Protein AF-A0A7C5F7J8-F1 (afdb_monomer)

Mean predicted aligned error: 17.52 Å

Sequence (173 aa):
MTRRFRSCLPLLSLLLLALTSASAFARVSIQNPASGVFTAAEQCVGEPSLATPDRIKQKSHFTYELASDFAVAARGTAGASKDIFVIGRQVDTAVAKSWPGHKVLDISNWTLAKNDAWVKGIIDQRAKVYIGSPETRATLWDAANSRSTVFGRELQQFLDAGYKRAGDYLLPP

Solvent-accessible surface area (backbone atoms only — not comparable to full-atom values): 11808 Å² total; per-residue (Å²): 141,87,81,86,86,86,78,91,78,80,92,77,77,91,77,85,81,81,82,80,80,80,78,81,80,78,79,80,77,82,78,78,96,78,79,79,89,80,82,86,84,80,93,82,85,89,79,89,79,88,77,79,96,76,84,81,85,78,77,76,80,77,74,80,75,88,66,90,73,102,74,79,96,67,94,59,85,74,70,56,49,85,48,32,36,48,46,44,48,69,85,55,36,55,71,44,63,77,39,87,58,41,46,54,92,82,66,84,88,74,47,72,70,58,52,50,53,52,53,49,51,42,60,76,56,43,32,41,33,36,57,48,41,76,93,41,69,77,52,31,35,37,77,91,76,74,40,66,27,73,40,34,49,54,52,48,54,41,48,75,68,48,36,42,81,58,89,62,28,38,36,55,110

Structure (mmCIF, N/CA/C/O backbone):
data_AF-A0A7C5F7J8-F1
#
_entry.id   AF-A0A7C5F7J8-F1
#
loop_
_atom_site.group_PDB
_atom_site.id
_atom_site.type_symbol
_atom_site.label_atom_id
_atom_site.label_alt_id
_atom_site.label_comp_id
_atom_site.label_asym_id
_atom_site.label_entity_id
_atom_site.label_seq_id
_atom_site.pdbx_PDB_ins_code
_atom_site.Cartn_x
_atom_site.Cartn_y
_atom_site.Cartn_z
_atom_site.occupancy
_atom_site.B_iso_or_equiv
_atom_site.auth_seq_id
_atom_site.auth_comp_id
_atom_site.auth_asym_id
_atom_site.auth_atom_id
_atom_site.pdbx_PDB_model_num
ATOM 1 N N . MET A 1 1 ? 61.737 13.056 34.289 1.00 50.22 1 MET A N 1
ATOM 2 C CA . MET A 1 1 ? 61.820 11.602 34.034 1.00 50.22 1 MET A CA 1
ATOM 3 C C . MET A 1 1 ? 61.006 11.272 32.795 1.00 50.22 1 MET A C 1
ATOM 5 O O . MET A 1 1 ? 59.788 11.334 32.809 1.00 50.22 1 MET A O 1
ATOM 9 N N . THR A 1 2 ? 61.713 11.030 31.702 1.00 54.97 2 THR A N 1
ATOM 10 C CA . THR A 1 2 ? 61.231 10.818 30.337 1.00 54.97 2 THR A CA 1
ATOM 11 C C . THR A 1 2 ? 61.204 9.323 30.041 1.00 54.97 2 THR A C 1
ATOM 13 O O . THR A 1 2 ? 62.253 8.687 30.091 1.00 54.97 2 THR A O 1
ATOM 16 N N . ARG A 1 3 ? 60.053 8.758 29.662 1.00 56.81 3 ARG A N 1
ATOM 17 C CA . ARG A 1 3 ? 60.013 7.501 28.895 1.00 56.81 3 ARG A CA 1
ATOM 18 C C . ARG A 1 3 ? 58.955 7.588 27.804 1.00 56.81 3 ARG A C 1
ATOM 20 O O . ARG A 1 3 ? 57.760 7.510 28.053 1.00 56.81 3 ARG A O 1
ATOM 27 N N . ARG A 1 4 ? 59.453 7.791 26.584 1.00 60.16 4 ARG A N 1
ATOM 28 C CA . ARG A 1 4 ? 58.740 7.605 25.322 1.00 60.16 4 ARG A CA 1
ATOM 29 C C . ARG A 1 4 ? 58.713 6.106 25.024 1.00 60.16 4 ARG A C 1
ATOM 31 O O . ARG A 1 4 ? 59.782 5.505 24.971 1.00 60.16 4 ARG A O 1
ATOM 38 N N . PHE A 1 5 ? 57.540 5.535 24.769 1.00 61.69 5 PHE A N 1
ATOM 39 C CA . PHE A 1 5 ? 57.431 4.242 24.096 1.00 61.69 5 PHE A CA 1
ATOM 40 C C . PHE A 1 5 ? 57.006 4.472 22.646 1.00 61.69 5 PHE A C 1
ATOM 42 O O . PHE A 1 5 ? 55.901 4.922 22.359 1.00 61.69 5 PHE A O 1
ATOM 49 N N . ARG A 1 6 ? 57.955 4.207 21.745 1.00 61.19 6 ARG A N 1
ATOM 50 C CA . ARG A 1 6 ? 57.742 3.943 20.323 1.00 61.19 6 ARG A CA 1
ATOM 51 C C . ARG A 1 6 ? 57.513 2.437 20.172 1.00 61.19 6 ARG A C 1
ATOM 53 O O . ARG A 1 6 ? 58.391 1.691 20.582 1.00 61.19 6 ARG A O 1
ATOM 60 N N . SER A 1 7 ? 56.418 2.041 19.533 1.00 61.47 7 SER A N 1
ATOM 61 C CA . SER A 1 7 ? 56.245 0.770 18.804 1.00 61.47 7 SER A CA 1
ATOM 62 C C . SER A 1 7 ? 55.116 1.030 17.800 1.00 61.47 7 SER A C 1
ATOM 64 O O . SER A 1 7 ? 54.000 1.314 18.213 1.00 61.47 7 SER A O 1
ATOM 66 N N . CYS A 1 8 ? 55.378 1.253 16.511 1.00 55.44 8 CYS A N 1
ATOM 67 C CA . CYS A 1 8 ? 55.823 0.275 15.514 1.00 55.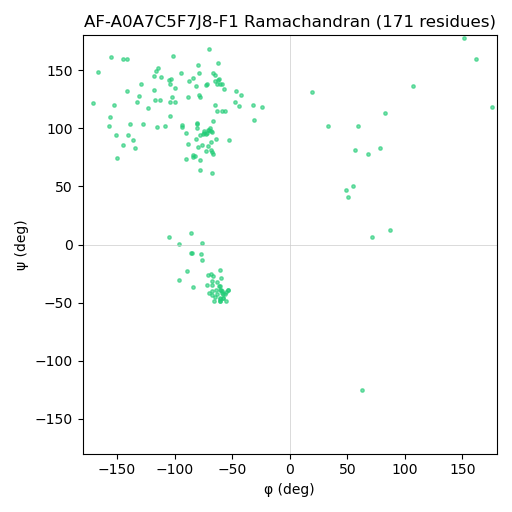44 8 CYS A CA 1
ATOM 68 C C . CYS A 1 8 ? 54.829 -0.893 15.414 1.00 55.44 8 CYS A C 1
ATOM 70 O O . CYS A 1 8 ? 55.023 -1.935 16.031 1.00 55.44 8 CYS A O 1
ATOM 72 N N . LEU A 1 9 ? 53.749 -0.686 14.657 1.00 54.38 9 LEU A N 1
ATOM 73 C CA . LEU A 1 9 ? 52.930 -1.766 14.114 1.00 54.38 9 LEU A CA 1
ATOM 74 C C . LEU A 1 9 ? 53.012 -1.694 12.583 1.00 54.38 9 LEU A C 1
ATOM 76 O O . LEU A 1 9 ? 52.774 -0.622 12.020 1.00 54.38 9 LEU A O 1
ATOM 80 N N . PRO A 1 10 ? 53.423 -2.789 11.923 1.00 62.22 10 PRO A N 1
ATOM 81 C CA . PRO A 1 10 ? 53.681 -2.808 10.496 1.00 62.22 10 PRO A CA 1
ATOM 82 C C . PRO A 1 10 ? 52.392 -2.915 9.680 1.00 62.22 10 PRO A C 1
ATOM 84 O O . PRO A 1 10 ? 51.433 -3.583 10.065 1.00 62.22 10 PRO A O 1
ATOM 87 N N . LEU A 1 11 ? 52.448 -2.276 8.509 1.00 54.00 11 LEU A N 1
ATOM 88 C CA . LEU A 1 11 ? 51.687 -2.599 7.308 1.00 54.00 11 LEU A CA 1
ATOM 89 C C . LEU A 1 11 ? 51.414 -4.106 7.196 1.00 54.00 11 LEU A C 1
ATOM 91 O O . LEU A 1 11 ? 52.354 -4.890 7.061 1.00 54.00 11 LEU A O 1
ATOM 95 N N . LEU A 1 12 ? 50.138 -4.492 7.164 1.00 54.28 12 LEU A N 1
ATOM 96 C CA . LEU A 1 12 ? 49.727 -5.822 6.735 1.00 54.28 12 LEU A CA 1
ATOM 97 C C . LEU A 1 12 ? 48.651 -5.711 5.651 1.00 54.28 12 LEU A C 1
ATOM 99 O O . LEU A 1 12 ? 47.502 -5.366 5.905 1.00 54.28 12 LEU A O 1
ATOM 103 N N . SER A 1 13 ? 49.124 -5.964 4.433 1.00 52.78 13 SER A N 1
ATOM 104 C CA . SER A 1 13 ? 48.460 -6.545 3.268 1.00 52.78 13 SER A CA 1
ATOM 105 C C . SER A 1 13 ? 46.972 -6.284 3.035 1.00 52.78 13 SER A C 1
ATOM 107 O O . SER A 1 13 ? 46.083 -6.988 3.505 1.00 52.78 13 SER A O 1
ATOM 109 N N . LEU A 1 14 ? 46.774 -5.356 2.105 1.00 54.81 14 LEU A N 1
ATOM 110 C CA . LEU A 1 14 ? 45.831 -5.414 0.994 1.00 54.81 14 LEU A CA 1
ATOM 111 C C . LEU A 1 14 ? 45.608 -6.865 0.491 1.00 54.81 14 LEU A C 1
ATOM 113 O O . LEU A 1 14 ? 46.476 -7.427 -0.176 1.00 54.81 14 LEU A O 1
ATOM 117 N N . LEU A 1 15 ? 44.443 -7.460 0.771 1.00 57.88 15 LEU A N 1
ATOM 118 C CA . LEU A 1 15 ? 43.932 -8.612 0.023 1.00 57.88 15 LEU A CA 1
ATOM 119 C C . LEU A 1 15 ? 42.645 -8.190 -0.689 1.00 57.88 15 LEU A C 1
ATOM 121 O O . LEU A 1 15 ? 41.575 -8.053 -0.100 1.00 57.88 15 LEU A O 1
ATOM 125 N N . LEU A 1 16 ? 42.815 -7.931 -1.978 1.00 51.09 16 LEU A N 1
ATOM 126 C CA . LEU A 1 16 ? 41.795 -7.561 -2.941 1.00 51.09 16 LEU A CA 1
ATOM 127 C C . LEU A 1 16 ? 40.969 -8.815 -3.283 1.00 51.09 16 LEU A C 1
ATOM 129 O O . LEU A 1 16 ? 41.390 -9.626 -4.103 1.00 51.09 16 LEU A O 1
ATOM 133 N N . LEU A 1 17 ? 39.806 -9.002 -2.653 1.00 52.56 17 LEU A N 1
ATOM 134 C CA . LEU A 1 17 ? 38.862 -10.045 -3.063 1.00 52.56 17 LEU A CA 1
ATOM 135 C C . LEU A 1 17 ? 37.924 -9.469 -4.133 1.00 52.56 17 LEU A C 1
ATOM 137 O O . LEU A 1 17 ? 36.858 -8.929 -3.840 1.00 52.56 17 LEU A O 1
ATOM 141 N N . ALA A 1 18 ? 38.356 -9.542 -5.392 1.00 52.09 18 ALA A N 1
ATOM 142 C CA . ALA A 1 18 ? 37.501 -9.274 -6.540 1.00 52.09 18 ALA A CA 1
ATOM 143 C C . ALA A 1 18 ? 36.500 -10.431 -6.689 1.00 52.09 18 ALA A C 1
ATOM 145 O O . ALA A 1 18 ? 36.814 -11.474 -7.259 1.00 52.09 18 ALA A O 1
ATOM 146 N N . LEU A 1 19 ? 35.293 -10.258 -6.151 1.00 54.78 19 LEU A N 1
ATOM 147 C CA . LEU A 1 19 ? 34.179 -11.165 -6.407 1.00 54.78 19 LEU A CA 1
ATOM 148 C C . LEU A 1 19 ? 33.545 -10.781 -7.752 1.00 54.78 19 LEU A C 1
ATOM 150 O O . LEU A 1 19 ? 32.668 -9.922 -7.833 1.00 54.78 19 LEU A O 1
ATOM 154 N N . THR A 1 20 ? 34.024 -11.386 -8.837 1.00 56.50 20 THR A N 1
ATOM 155 C CA . THR A 1 20 ? 33.368 -11.312 -10.146 1.00 56.50 20 THR A CA 1
ATOM 156 C C . THR A 1 20 ? 32.141 -12.221 -10.135 1.00 56.50 20 THR A C 1
ATOM 158 O O . THR A 1 20 ? 32.242 -13.423 -10.380 1.00 56.50 20 THR A O 1
ATOM 161 N N . SER A 1 21 ? 30.969 -11.660 -9.843 1.00 62.66 21 SER A N 1
ATOM 162 C CA . SER A 1 21 ? 29.694 -12.351 -10.050 1.00 62.66 21 SER A CA 1
ATOM 163 C C . SER A 1 21 ? 29.411 -12.452 -11.549 1.00 62.66 21 SER A C 1
ATOM 165 O O . SER A 1 21 ? 28.937 -11.505 -12.173 1.00 62.66 21 SER A O 1
ATOM 167 N N . ALA A 1 22 ? 29.711 -13.609 -12.138 1.00 53.31 22 ALA A N 1
ATOM 168 C CA . ALA A 1 22 ? 29.246 -13.974 -13.467 1.00 53.31 22 ALA A CA 1
ATOM 169 C C . ALA A 1 22 ? 27.731 -14.237 -13.411 1.00 53.31 22 ALA A C 1
ATOM 171 O O . ALA A 1 22 ? 27.282 -15.306 -13.000 1.00 53.31 22 ALA A O 1
ATOM 172 N N . SER A 1 23 ? 26.920 -13.255 -13.802 1.00 64.31 23 SER A N 1
ATOM 173 C CA . SER A 1 23 ? 25.493 -13.471 -14.048 1.00 64.31 23 SER A CA 1
ATOM 174 C C . SER A 1 23 ? 25.320 -14.084 -15.436 1.00 64.31 23 SER A C 1
ATOM 176 O O . SER A 1 23 ? 25.369 -13.392 -16.451 1.00 64.31 23 SER A O 1
ATOM 178 N N . ALA A 1 24 ? 25.132 -15.402 -15.481 1.00 57.66 24 ALA A N 1
ATOM 179 C CA . ALA A 1 24 ? 24.698 -16.100 -16.680 1.00 57.66 24 ALA A CA 1
ATOM 180 C C . ALA A 1 24 ? 23.258 -15.675 -17.020 1.00 57.66 24 ALA A C 1
ATOM 182 O O . ALA A 1 24 ? 22.302 -16.075 -16.358 1.00 57.66 24 ALA A O 1
ATOM 183 N N . PHE A 1 25 ? 23.095 -14.852 -18.056 1.00 55.31 25 PHE A N 1
ATOM 184 C CA . PHE A 1 25 ? 21.795 -14.614 -18.677 1.00 55.31 25 PHE A CA 1
ATOM 185 C C . PHE A 1 25 ? 21.405 -15.854 -19.486 1.00 55.31 25 PHE A C 1
ATOM 187 O O . PHE A 1 25 ? 21.785 -16.004 -20.647 1.00 55.31 25 PHE A O 1
ATOM 194 N N . ALA A 1 26 ? 20.619 -16.743 -18.883 1.00 55.22 26 ALA A N 1
ATOM 195 C CA . ALA A 1 26 ? 19.856 -17.721 -19.641 1.00 55.22 26 ALA A CA 1
ATOM 196 C C . ALA A 1 26 ? 18.757 -16.973 -20.416 1.00 55.22 26 ALA A C 1
ATOM 198 O O . ALA A 1 26 ? 17.704 -16.636 -19.876 1.00 55.22 26 ALA A O 1
ATOM 199 N N . ARG A 1 27 ? 19.012 -16.677 -21.696 1.00 56.25 27 ARG A N 1
ATOM 200 C CA . ARG A 1 27 ? 17.957 -16.321 -22.651 1.00 56.25 27 ARG A CA 1
ATOM 201 C C . ARG A 1 27 ? 17.100 -17.563 -22.886 1.00 56.25 27 ARG A C 1
ATOM 203 O O . ARG A 1 27 ? 17.435 -18.405 -23.712 1.00 56.25 27 ARG A O 1
ATOM 210 N N . VAL A 1 28 ? 15.984 -17.668 -22.174 1.00 55.69 28 VAL A N 1
ATOM 211 C CA . VAL A 1 28 ? 14.896 -18.567 -22.564 1.00 55.69 28 VAL A CA 1
ATOM 212 C C . VAL A 1 28 ? 14.192 -17.924 -23.760 1.00 55.69 28 VAL A C 1
ATOM 214 O O . VAL A 1 28 ? 13.375 -17.017 -23.627 1.00 55.69 28 VAL A O 1
ATOM 217 N N . SER A 1 29 ? 14.596 -18.360 -24.952 1.00 58.19 29 SER A N 1
ATOM 218 C CA . SER A 1 29 ? 13.905 -18.108 -26.212 1.00 58.19 29 SER A CA 1
ATOM 219 C C . SER A 1 29 ? 12.716 -19.061 -26.284 1.00 58.19 29 SER A C 1
ATOM 221 O O . SER A 1 29 ? 12.867 -20.211 -26.692 1.00 58.19 29 SER A O 1
ATOM 223 N N . ILE A 1 30 ? 11.534 -18.610 -25.858 1.00 54.62 30 ILE A N 1
ATOM 224 C CA . ILE A 1 30 ? 10.285 -19.320 -26.153 1.00 54.62 30 ILE A CA 1
ATOM 225 C C . ILE A 1 30 ? 9.949 -19.019 -27.614 1.00 54.62 30 ILE A C 1
ATOM 227 O O . ILE A 1 30 ? 9.240 -18.068 -27.933 1.00 54.62 30 ILE A O 1
ATOM 231 N N . GLN A 1 31 ? 10.521 -19.815 -28.517 1.00 47.81 31 GLN A N 1
ATOM 232 C CA . GLN A 1 31 ? 9.968 -19.985 -29.853 1.00 47.81 31 GLN A CA 1
ATOM 233 C C . GLN A 1 31 ? 8.610 -20.659 -29.691 1.00 47.81 31 GLN A C 1
ATOM 235 O O . GLN A 1 31 ? 8.508 -21.747 -29.132 1.00 47.81 31 GLN A O 1
ATOM 240 N N . ASN A 1 32 ? 7.573 -19.973 -30.154 1.00 49.44 32 ASN A N 1
ATOM 241 C CA . ASN A 1 32 ? 6.218 -20.483 -30.255 1.00 49.44 32 ASN A CA 1
ATOM 242 C C . ASN A 1 32 ? 6.042 -21.055 -31.678 1.00 49.44 32 ASN A C 1
ATOM 244 O O . ASN A 1 32 ? 5.914 -20.268 -32.618 1.00 49.44 32 ASN A O 1
ATOM 248 N N . PRO A 1 33 ? 6.106 -22.384 -31.899 1.00 51.69 33 PRO A N 1
ATOM 249 C CA . PRO A 1 33 ? 5.868 -22.978 -33.209 1.00 51.69 33 PRO A CA 1
ATOM 250 C C . PRO A 1 33 ? 4.363 -23.176 -33.417 1.00 51.69 33 PRO A C 1
ATOM 252 O O . PRO A 1 33 ? 3.841 -24.280 -33.303 1.00 51.69 33 PRO A O 1
ATOM 255 N N . ALA A 1 34 ? 3.650 -22.095 -33.718 1.00 51.38 34 ALA A N 1
ATOM 256 C CA . ALA A 1 34 ? 2.263 -22.177 -34.165 1.00 51.38 34 ALA A CA 1
ATOM 257 C C . ALA A 1 34 ? 1.942 -21.010 -35.098 1.00 51.38 34 ALA A C 1
ATOM 259 O O . ALA A 1 34 ? 1.270 -20.050 -34.737 1.00 51.38 34 ALA A O 1
ATOM 260 N N . SER A 1 35 ? 2.448 -21.074 -36.323 1.00 50.25 35 SER A N 1
ATOM 261 C CA . SER A 1 35 ? 1.873 -20.322 -37.438 1.00 50.25 35 SER A CA 1
ATOM 262 C C . SER A 1 35 ? 2.023 -21.173 -38.682 1.00 50.25 35 SER A C 1
ATOM 264 O O . SER A 1 35 ? 3.020 -21.128 -39.398 1.00 50.25 35 SER A O 1
ATOM 266 N N . GLY A 1 36 ? 1.026 -22.042 -38.835 1.00 49.47 36 GLY A N 1
ATOM 267 C CA . GLY A 1 36 ? 0.775 -22.782 -40.051 1.00 49.47 36 GLY A CA 1
ATOM 268 C C . GLY A 1 36 ? 0.494 -21.821 -41.198 1.00 49.47 36 GLY A C 1
ATOM 269 O O . GLY A 1 36 ? -0.204 -20.819 -41.062 1.00 49.47 36 GLY A O 1
ATOM 270 N N . VAL A 1 37 ? 1.090 -22.183 -42.320 1.00 51.78 37 VAL A N 1
ATOM 271 C CA . VAL A 1 37 ? 0.830 -21.722 -43.674 1.00 51.78 37 VAL A CA 1
ATOM 272 C C . VAL A 1 37 ? -0.676 -21.741 -43.953 1.00 51.78 37 VAL A C 1
ATOM 274 O O . VAL A 1 37 ? -1.287 -22.803 -43.886 1.00 51.78 37 VAL A O 1
ATOM 277 N N . PHE A 1 38 ? -1.253 -20.599 -44.328 1.00 49.88 38 PHE A N 1
ATOM 278 C CA . PHE A 1 38 ? -2.460 -20.573 -45.150 1.00 49.88 38 PHE A CA 1
ATOM 279 C C . PHE A 1 38 ? -2.282 -19.584 -46.299 1.00 49.88 38 PHE A C 1
ATOM 281 O O . PHE A 1 38 ? -1.951 -18.413 -46.124 1.00 49.88 38 PHE A O 1
ATOM 288 N N . THR A 1 39 ? -2.452 -20.150 -47.484 1.00 52.94 39 THR A N 1
ATOM 289 C CA . THR A 1 39 ? -2.345 -19.559 -48.810 1.00 52.94 39 THR A CA 1
ATOM 290 C C . THR A 1 39 ? -3.661 -18.873 -49.187 1.00 52.94 39 THR A C 1
ATOM 292 O O . THR A 1 39 ? -4.724 -19.379 -48.851 1.00 52.94 39 THR A O 1
ATOM 295 N N . ALA A 1 40 ? -3.527 -17.736 -49.879 1.00 47.56 40 ALA A N 1
ATOM 296 C CA . ALA A 1 40 ? -4.425 -17.068 -50.834 1.00 47.56 40 ALA A CA 1
ATOM 297 C C . ALA A 1 40 ? -5.932 -17.410 -50.865 1.00 47.56 40 ALA A C 1
ATOM 299 O O . ALA A 1 40 ? -6.303 -18.554 -51.100 1.00 47.56 40 ALA A O 1
ATOM 300 N N . ALA A 1 41 ? -6.781 -16.375 -50.866 1.00 48.31 41 ALA A N 1
ATOM 301 C CA . ALA A 1 41 ? -7.477 -15.863 -52.063 1.00 48.31 41 ALA A CA 1
ATOM 302 C C . ALA A 1 41 ? -8.698 -14.992 -51.689 1.00 48.31 41 ALA A C 1
ATOM 304 O O . ALA A 1 41 ? -9.247 -15.097 -50.599 1.00 48.31 41 ALA A O 1
ATOM 305 N N . GLU A 1 42 ? -9.111 -14.172 -52.658 1.00 47.97 42 GLU A N 1
ATOM 306 C CA . GLU A 1 42 ? -10.448 -13.575 -52.817 1.00 47.97 42 GLU A CA 1
ATOM 307 C C . GLU A 1 42 ? -10.863 -12.357 -51.974 1.00 47.97 42 GLU A C 1
ATOM 309 O O . GLU A 1 42 ? -11.609 -12.386 -51.001 1.00 47.97 42 GLU A O 1
ATOM 314 N N . GLN A 1 43 ? -10.428 -11.218 -52.506 1.00 51.28 43 GLN A N 1
ATOM 315 C CA . GLN A 1 43 ? -11.256 -10.068 -52.864 1.00 51.28 43 GLN A CA 1
ATOM 316 C C . GLN A 1 43 ? -12.739 -10.390 -53.148 1.00 51.28 43 GLN A C 1
ATOM 318 O O . GLN A 1 43 ? -13.045 -11.030 -54.147 1.00 51.28 43 GLN A O 1
ATOM 323 N N . CYS A 1 44 ? -13.641 -9.808 -52.350 1.00 40.62 44 CYS A N 1
ATOM 324 C CA . CYS A 1 44 ? -15.015 -9.487 -52.744 1.00 40.62 44 CYS A CA 1
ATOM 325 C C . CYS A 1 44 ? -15.432 -8.132 -52.152 1.00 40.62 44 CYS A C 1
ATOM 327 O O . CYS A 1 44 ? -15.193 -7.824 -50.987 1.00 40.62 44 CYS A O 1
ATOM 329 N N . VAL A 1 45 ? -16.005 -7.319 -53.032 1.00 52.91 45 VAL A N 1
ATOM 330 C CA . VAL A 1 45 ? -16.450 -5.932 -52.884 1.00 52.91 45 VAL A CA 1
ATOM 331 C C . VAL A 1 45 ? -17.941 -5.908 -52.509 1.00 52.91 45 VAL A C 1
ATOM 333 O O . VAL A 1 45 ? -18.694 -6.736 -53.011 1.00 52.91 45 VAL A O 1
ATOM 336 N N . GLY A 1 46 ? -18.362 -4.910 -51.717 1.00 42.03 46 GLY A N 1
ATOM 337 C CA . GLY A 1 46 ? -19.769 -4.529 -51.464 1.00 42.03 46 GLY A CA 1
ATOM 338 C C . GLY A 1 46 ? -20.260 -4.921 -50.063 1.00 42.03 46 GLY A C 1
ATOM 339 O O . GLY A 1 46 ? -19.964 -6.008 -49.595 1.00 42.03 46 GLY A O 1
ATOM 340 N N . GLU A 1 47 ? -20.986 -4.124 -49.282 1.00 45.84 47 GLU A N 1
ATOM 341 C CA . GLU A 1 47 ? -21.549 -2.775 -49.391 1.00 45.84 47 GLU A CA 1
ATOM 342 C C . GLU A 1 47 ? -21.745 -2.219 -47.956 1.00 45.84 47 GLU A C 1
ATOM 344 O O . GLU A 1 47 ? -21.771 -2.990 -46.990 1.00 45.84 47 GLU A O 1
ATOM 349 N N . PRO A 1 48 ? -21.886 -0.892 -47.782 1.00 59.50 48 PRO A N 1
ATOM 350 C CA . PRO A 1 48 ? -22.010 -0.246 -46.476 1.00 59.50 48 PRO A CA 1
ATOM 351 C C . PRO A 1 48 ? -23.438 -0.341 -45.910 1.00 59.50 48 PRO A C 1
ATOM 353 O O . PRO A 1 48 ? -24.325 0.427 -46.281 1.00 59.50 48 PRO A O 1
ATOM 356 N N . SER A 1 49 ? -23.657 -1.236 -44.942 1.00 56.81 49 SER A N 1
ATOM 357 C CA . SER A 1 49 ? -24.906 -1.257 -44.171 1.00 56.81 49 SER A CA 1
ATOM 358 C C . SER A 1 49 ? -24.884 -0.199 -43.067 1.00 56.81 49 SER A C 1
ATOM 360 O O . SER A 1 49 ? -24.264 -0.364 -42.017 1.00 56.81 49 SER A O 1
ATOM 362 N N . LEU A 1 50 ? -25.624 0.878 -43.323 1.00 55.31 50 LEU A N 1
ATOM 363 C CA . LEU A 1 50 ? -26.184 1.806 -42.345 1.00 55.31 50 LEU A CA 1
ATOM 364 C C . LEU A 1 50 ? -26.806 1.061 -41.150 1.00 55.31 50 LEU A C 1
ATOM 366 O O . LEU A 1 50 ? -27.778 0.328 -41.317 1.00 55.31 50 LEU A O 1
ATOM 370 N N . ALA A 1 51 ? -26.292 1.306 -39.943 1.00 51.50 51 ALA A N 1
ATOM 371 C CA . ALA A 1 51 ? -26.984 1.008 -38.691 1.00 51.50 51 ALA A CA 1
ATOM 372 C C . ALA A 1 51 ? -26.554 1.993 -37.585 1.00 51.50 51 ALA A C 1
ATOM 374 O O . ALA A 1 51 ? -25.544 1.825 -36.911 1.00 51.50 51 ALA A O 1
ATOM 375 N N . THR A 1 52 ? -27.362 3.046 -37.462 1.00 56.09 52 THR A N 1
ATOM 376 C CA . THR A 1 52 ? -27.834 3.656 -36.206 1.00 56.09 52 THR A CA 1
ATOM 377 C C . THR A 1 52 ? -26.806 4.209 -35.199 1.00 56.09 52 THR A C 1
ATOM 379 O O . THR A 1 52 ? -26.297 3.477 -34.351 1.00 56.09 52 THR A O 1
ATOM 382 N N . PRO A 1 53 ? -26.601 5.541 -35.144 1.00 55.84 53 PRO A N 1
ATOM 383 C CA . PRO A 1 53 ? -26.009 6.196 -33.984 1.00 55.84 53 PRO A CA 1
ATOM 384 C C . PRO A 1 53 ? -27.090 6.468 -32.927 1.00 55.84 53 PRO A C 1
ATOM 386 O O . PRO A 1 53 ? -27.509 7.609 -32.748 1.00 55.84 53 PRO A O 1
ATOM 389 N N . ASP A 1 54 ? -27.536 5.434 -32.208 1.00 48.47 54 ASP A N 1
ATOM 390 C CA . ASP A 1 54 ? -28.393 5.619 -31.032 1.00 48.47 54 ASP A CA 1
ATOM 391 C C . ASP A 1 54 ? -27.645 5.318 -29.724 1.00 48.47 54 ASP A C 1
ATOM 393 O O . ASP A 1 54 ? -27.489 4.190 -29.271 1.00 48.47 54 ASP A O 1
ATOM 397 N N . ARG A 1 55 ? -27.255 6.424 -29.081 1.00 54.59 55 ARG A N 1
ATOM 398 C CA . ARG A 1 55 ? -27.650 6.700 -27.695 1.00 54.59 55 ARG A CA 1
ATOM 399 C C . ARG A 1 55 ? -27.071 5.799 -26.599 1.00 54.59 55 ARG A C 1
ATOM 401 O O . ARG A 1 55 ? -27.818 5.109 -25.924 1.00 54.59 55 ARG A O 1
ATOM 408 N N . ILE A 1 56 ? -25.807 6.034 -26.229 1.00 54.59 56 ILE A N 1
ATOM 409 C CA . ILE A 1 56 ? -25.418 6.097 -24.805 1.00 54.59 56 ILE A CA 1
ATOM 410 C C . ILE A 1 56 ? -24.507 7.314 -24.586 1.00 54.59 56 ILE A C 1
ATOM 412 O O . ILE A 1 56 ? -23.283 7.235 -24.549 1.00 54.59 56 ILE A O 1
ATOM 416 N N . LYS A 1 57 ? -25.129 8.488 -24.407 1.00 51.88 57 LYS A N 1
ATOM 417 C CA . LYS A 1 57 ? -24.511 9.589 -23.656 1.00 51.88 57 LYS A CA 1
ATOM 418 C C . LYS A 1 57 ? -24.545 9.205 -22.178 1.00 51.88 57 LYS A C 1
ATOM 420 O O . LYS A 1 57 ? -25.414 9.669 -21.443 1.00 51.88 57 LYS A O 1
ATOM 425 N N . GLN A 1 58 ? -23.605 8.379 -21.728 1.00 45.50 58 GLN A N 1
ATOM 426 C CA . GLN A 1 58 ? -23.344 8.262 -20.298 1.00 45.50 58 GLN A CA 1
ATOM 427 C C . GLN A 1 58 ? -22.488 9.462 -19.904 1.00 45.50 58 GLN A C 1
ATOM 429 O O . GLN A 1 58 ? -21.261 9.440 -19.899 1.00 45.50 58 GLN A O 1
ATOM 434 N N . LYS A 1 59 ? -23.188 10.569 -19.656 1.00 48.97 59 LYS A N 1
ATOM 435 C CA . LYS A 1 59 ? -22.661 11.777 -19.037 1.00 48.97 59 LYS A CA 1
ATOM 436 C C . LYS A 1 59 ? -22.322 11.400 -17.590 1.00 48.97 59 LYS A C 1
ATOM 438 O O . LYS A 1 59 ? -23.112 11.631 -16.682 1.00 48.97 59 LYS A O 1
ATOM 443 N N . SER A 1 60 ? -21.181 10.750 -17.373 1.00 53.91 60 SER A N 1
ATOM 444 C CA . SER A 1 60 ? -20.599 10.625 -16.041 1.00 53.91 60 SER A CA 1
ATOM 445 C C . SER A 1 60 ? -20.137 12.021 -15.646 1.00 53.91 60 SER A C 1
ATOM 447 O O . SER A 1 60 ? -19.026 12.448 -15.959 1.00 53.91 60 SER A O 1
ATOM 449 N N . HIS A 1 61 ? -21.058 12.764 -15.044 1.00 45.91 61 HIS A N 1
ATOM 450 C CA . HIS A 1 61 ? -20.810 14.030 -14.384 1.00 45.91 61 HIS A CA 1
ATOM 451 C C . HIS A 1 61 ? -19.947 13.733 -13.155 1.00 45.91 61 HIS A C 1
ATOM 453 O O . HIS A 1 61 ? -20.439 13.606 -12.042 1.00 45.91 61 HIS A O 1
ATOM 459 N N . PHE A 1 62 ? -18.653 13.513 -13.384 1.00 49.78 62 PHE A N 1
ATOM 460 C CA . PHE A 1 62 ? -17.661 13.440 -12.325 1.00 49.78 62 PHE A CA 1
ATOM 461 C C . PHE A 1 62 ? -17.286 14.881 -11.989 1.00 49.78 62 PHE A C 1
ATOM 463 O O . PHE A 1 62 ? -16.273 15.413 -12.441 1.00 49.78 62 PHE A O 1
ATOM 470 N N . THR A 1 63 ? -18.175 15.556 -11.266 1.00 39.41 63 THR A N 1
ATOM 471 C CA . THR A 1 63 ? -17.830 16.795 -10.583 1.00 39.41 63 THR A CA 1
ATOM 472 C C . THR A 1 63 ? -16.882 16.435 -9.457 1.00 39.41 63 THR A C 1
ATOM 474 O O . THR A 1 63 ? -17.291 15.954 -8.405 1.00 39.41 63 THR A O 1
ATOM 477 N N . TYR A 1 64 ? -15.592 16.654 -9.694 1.00 44.81 64 TYR A N 1
ATOM 478 C CA . TYR A 1 64 ? -14.661 16.922 -8.610 1.00 44.81 64 TYR A CA 1
ATOM 479 C C . TYR A 1 64 ? -15.012 18.325 -8.107 1.00 44.81 64 TYR A C 1
ATOM 481 O O . TYR A 1 64 ? -14.471 19.320 -8.589 1.00 44.81 64 TYR A O 1
ATOM 489 N N . GLU A 1 65 ? -15.997 18.409 -7.216 1.00 42.81 65 GLU A N 1
ATOM 490 C CA . GLU A 1 65 ? -16.289 19.619 -6.455 1.00 42.81 65 GLU A CA 1
ATOM 491 C C . GLU A 1 65 ? -15.122 19.830 -5.479 1.00 42.81 65 GLU A C 1
ATOM 493 O O . GLU A 1 65 ? -15.124 19.400 -4.332 1.00 42.81 65 GLU A O 1
ATOM 498 N N . LEU A 1 66 ? -14.040 20.404 -6.006 1.00 54.09 66 LEU A N 1
ATOM 499 C CA . LEU A 1 66 ? -12.917 20.952 -5.253 1.00 54.09 66 LEU A CA 1
ATOM 500 C C . LEU A 1 66 ? -13.330 22.323 -4.704 1.00 54.09 66 LEU A C 1
ATOM 502 O O . LEU A 1 66 ? -12.786 23.344 -5.110 1.00 54.09 66 LEU A O 1
ATOM 506 N N . ALA A 1 67 ? -14.323 22.355 -3.823 1.00 60.19 67 ALA A N 1
ATOM 507 C CA . ALA A 1 67 ? -14.577 23.473 -2.923 1.00 60.19 67 ALA A CA 1
ATOM 508 C C . ALA A 1 67 ? -15.566 23.043 -1.835 1.00 60.19 67 ALA A C 1
ATOM 510 O O . ALA A 1 67 ? -16.469 22.266 -2.119 1.00 60.19 67 ALA A O 1
ATOM 511 N N . SER A 1 68 ? -15.406 23.636 -0.646 1.00 51.84 68 SER A N 1
ATOM 512 C CA . SER A 1 68 ? -16.366 23.643 0.475 1.00 51.84 68 SER A CA 1
ATOM 513 C C . SER A 1 68 ? -16.291 22.381 1.357 1.00 51.84 68 SER A C 1
ATOM 515 O O . SER A 1 68 ? -16.537 21.278 0.902 1.00 51.84 68 SER A O 1
ATOM 517 N N . ASP A 1 69 ? -15.875 22.401 2.625 1.00 41.09 69 ASP A N 1
ATOM 518 C CA . ASP A 1 69 ? -15.986 23.445 3.639 1.00 41.09 69 ASP A CA 1
ATOM 519 C C . ASP A 1 69 ? -14.854 23.341 4.674 1.00 41.09 69 ASP A C 1
ATOM 521 O O . ASP A 1 69 ? -14.718 22.361 5.408 1.00 41.09 69 ASP A O 1
ATOM 525 N N . PHE A 1 70 ? -14.057 24.404 4.787 1.00 53.28 70 PHE A N 1
ATOM 526 C CA . PHE A 1 70 ? -13.197 24.650 5.944 1.00 53.28 70 PHE A CA 1
ATOM 527 C C . PHE A 1 70 ? -14.046 25.203 7.095 1.00 53.28 70 PHE A C 1
ATOM 529 O O . PHE A 1 70 ? -13.972 26.381 7.420 1.00 53.28 70 PHE A O 1
ATOM 536 N N . ALA A 1 71 ? -14.866 24.358 7.712 1.00 54.91 71 ALA A N 1
ATOM 537 C CA . ALA A 1 71 ? -15.344 24.543 9.078 1.00 54.91 71 ALA A CA 1
ATOM 538 C C . ALA A 1 71 ? -16.073 23.278 9.531 1.00 54.91 71 ALA A C 1
ATOM 540 O O . ALA A 1 71 ? -17.066 22.889 8.935 1.00 54.91 71 ALA A O 1
ATOM 541 N N . VAL A 1 72 ? -15.605 22.668 10.619 1.00 46.41 72 VAL A N 1
ATOM 542 C CA . VAL A 1 72 ? -16.376 22.499 11.862 1.00 46.41 72 VAL A CA 1
ATOM 543 C C . VAL A 1 72 ? -15.533 21.665 12.822 1.00 46.41 72 VAL A C 1
ATOM 545 O O . VAL A 1 72 ? -15.187 20.509 12.589 1.00 46.41 72 VAL A O 1
ATOM 548 N N . ALA A 1 73 ? -15.212 22.300 13.944 1.00 54.22 73 ALA A N 1
ATOM 549 C CA . ALA A 1 73 ? -14.761 21.646 15.147 1.00 54.22 73 ALA A CA 1
ATOM 550 C C . ALA A 1 73 ? -15.823 20.650 15.634 1.00 54.22 73 ALA A C 1
ATOM 552 O O . ALA A 1 73 ? -16.894 21.040 16.082 1.00 54.22 73 ALA A O 1
ATOM 553 N N . ALA A 1 74 ? -15.484 19.369 15.618 1.00 46.81 74 ALA A N 1
ATOM 554 C CA . ALA A 1 74 ? -15.964 18.403 16.588 1.00 46.81 74 ALA A CA 1
ATOM 555 C C . ALA A 1 74 ? -14.950 17.262 16.613 1.00 46.81 74 ALA A C 1
ATOM 557 O O . ALA A 1 74 ? -14.864 16.470 15.678 1.00 46.81 74 ALA A O 1
ATOM 558 N N . ARG A 1 75 ? -14.191 17.146 17.709 1.00 50.03 75 ARG A N 1
ATOM 559 C CA . ARG A 1 75 ? -13.562 15.878 18.100 1.00 50.03 75 ARG A CA 1
ATOM 560 C C . ARG A 1 75 ? -14.675 14.905 18.510 1.00 50.03 75 ARG A C 1
ATOM 562 O O . ARG A 1 75 ? -14.765 14.503 19.662 1.00 50.03 75 ARG A O 1
ATOM 569 N N . GLY A 1 76 ? -15.571 14.589 17.579 1.00 46.91 76 GLY A N 1
ATOM 570 C CA . GLY A 1 76 ? -16.369 13.385 17.666 1.00 46.91 76 GLY A CA 1
ATOM 571 C C . GLY A 1 76 ? -15.391 12.227 17.608 1.00 46.91 76 GLY A C 1
ATOM 572 O O . GLY A 1 76 ? -14.411 12.279 16.863 1.00 46.91 76 GLY A O 1
ATOM 573 N N . THR A 1 77 ? -15.613 11.226 18.444 1.00 52.25 77 THR A N 1
ATOM 574 C CA . THR A 1 77 ? -14.936 9.936 18.400 1.00 52.25 77 THR A CA 1
ATOM 575 C C . THR A 1 77 ? -15.095 9.406 16.979 1.00 52.25 77 THR A C 1
ATOM 577 O O . THR A 1 77 ? -16.120 8.811 16.656 1.00 52.25 77 THR A O 1
ATOM 580 N N . ALA A 1 78 ? -14.149 9.734 16.095 1.00 56.94 78 ALA A N 1
ATOM 581 C CA . ALA A 1 78 ? -14.130 9.284 14.718 1.00 56.94 78 ALA A CA 1
ATOM 582 C C . ALA A 1 78 ? -13.962 7.775 14.809 1.00 56.94 78 ALA A C 1
ATOM 584 O O . ALA A 1 78 ? -12.854 7.270 14.985 1.00 56.94 78 ALA A O 1
ATOM 585 N N . GLY A 1 79 ? -15.093 7.069 14.855 1.00 57.44 79 GLY A N 1
ATOM 586 C CA . GLY A 1 79 ? -15.114 5.625 14.847 1.00 57.44 79 GLY A CA 1
ATOM 587 C C . GLY A 1 79 ? -14.358 5.235 13.600 1.00 57.44 79 GLY A C 1
ATOM 588 O O . GLY A 1 79 ? -14.785 5.606 12.506 1.00 57.44 79 GLY A O 1
ATOM 589 N N . ALA A 1 80 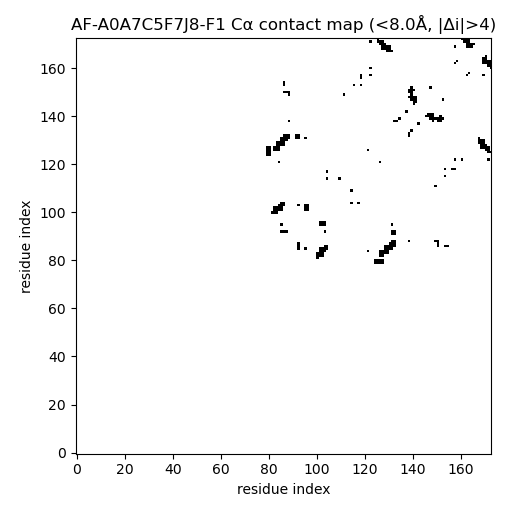? -13.207 4.584 13.788 1.00 61.00 80 ALA A N 1
ATOM 590 C CA . ALA A 1 80 ? -12.405 4.075 12.691 1.00 61.00 80 ALA A CA 1
ATOM 591 C C . ALA A 1 80 ? -13.360 3.436 11.681 1.00 61.00 80 ALA A C 1
ATOM 593 O O . ALA A 1 80 ? -14.248 2.668 12.080 1.00 61.00 80 ALA A O 1
ATOM 594 N N . SER A 1 81 ? -13.238 3.823 10.409 1.00 68.19 81 SER A N 1
ATOM 595 C CA . SER A 1 81 ? -14.080 3.269 9.354 1.00 68.19 81 SER A CA 1
ATOM 596 C C . SER A 1 81 ? -14.114 1.751 9.507 1.00 68.19 81 SER A C 1
ATOM 598 O O . SER A 1 81 ? -13.074 1.117 9.693 1.00 68.19 81 SER A O 1
ATOM 600 N N . LYS A 1 82 ? -15.312 1.155 9.455 1.00 83.94 82 LYS A N 1
ATOM 601 C CA . LYS A 1 82 ? -15.445 -0.311 9.506 1.00 83.94 82 LYS A CA 1
ATOM 602 C C . LYS A 1 82 ? -14.724 -0.984 8.333 1.00 83.94 82 LYS A C 1
ATOM 604 O O . LYS A 1 82 ? -14.376 -2.156 8.431 1.00 83.94 82 LYS A O 1
ATOM 609 N N . ASP A 1 83 ? -14.506 -0.231 7.258 1.00 93.75 83 ASP A N 1
ATOM 610 C CA . ASP A 1 83 ? -13.766 -0.659 6.083 1.00 93.75 83 ASP A CA 1
ATOM 611 C C . ASP A 1 83 ? -12.258 -0.740 6.360 1.00 93.75 83 ASP A C 1
ATOM 613 O O . ASP A 1 83 ? -11.663 0.150 6.975 1.00 93.75 83 ASP A O 1
ATOM 617 N N . ILE A 1 84 ? -11.651 -1.815 5.858 1.00 96.94 84 ILE A N 1
ATOM 618 C CA . ILE A 1 84 ? -10.212 -2.071 5.860 1.00 96.94 84 ILE A CA 1
ATOM 619 C C . ILE A 1 84 ? -9.690 -1.808 4.451 1.00 96.94 84 ILE A C 1
ATOM 621 O O . ILE A 1 84 ? -10.127 -2.434 3.484 1.00 96.94 84 ILE A O 1
ATOM 625 N N . PHE A 1 85 ? -8.729 -0.906 4.312 1.00 98.19 85 PHE A N 1
ATOM 626 C CA . PHE A 1 85 ? -8.124 -0.631 3.011 1.00 98.19 85 PHE A CA 1
ATOM 627 C C . PHE A 1 85 ? -6.968 -1.588 2.756 1.00 98.19 85 PHE A C 1
ATOM 629 O O . PHE A 1 85 ? -6.217 -1.904 3.669 1.00 98.19 85 PHE A O 1
ATOM 636 N N . VAL A 1 86 ? -6.821 -2.072 1.529 1.00 98.31 86 VAL A N 1
ATOM 637 C CA . VAL A 1 86 ? -5.797 -3.057 1.169 1.00 98.31 86 VAL A CA 1
ATOM 638 C C . VAL A 1 86 ? -4.789 -2.418 0.230 1.00 98.31 86 VAL A C 1
ATOM 640 O O . VAL A 1 86 ? -5.167 -1.932 -0.837 1.00 98.31 86 VAL A O 1
ATOM 643 N N . ILE A 1 87 ? -3.512 -2.463 0.608 1.00 98.31 87 ILE A N 1
ATOM 644 C CA . ILE A 1 87 ? -2.394 -1.981 -0.214 1.00 98.31 87 ILE A CA 1
ATOM 645 C C . ILE A 1 87 ? -1.479 -3.129 -0.627 1.00 98.31 87 ILE A C 1
ATOM 647 O O . ILE A 1 87 ? -1.377 -4.140 0.070 1.00 98.31 87 ILE A O 1
ATOM 651 N N . GLY A 1 88 ? -0.816 -2.981 -1.770 1.00 97.88 88 GLY A N 1
ATOM 652 C CA . GLY A 1 88 ? 0.033 -4.022 -2.341 1.00 97.88 88 GLY A CA 1
ATOM 653 C C . GLY A 1 88 ? 0.111 -3.958 -3.863 1.00 97.88 88 GLY A C 1
ATOM 654 O O . GLY A 1 88 ? -0.539 -3.147 -4.523 1.00 97.88 88 GLY A O 1
ATOM 655 N N . ARG A 1 89 ? 0.905 -4.853 -4.449 1.00 97.12 89 ARG A N 1
ATOM 656 C CA . ARG A 1 89 ? 0.936 -5.089 -5.894 1.00 97.12 89 ARG A CA 1
ATOM 657 C C . ARG A 1 89 ? -0.435 -5.568 -6.360 1.00 97.12 89 ARG A C 1
ATOM 659 O O . ARG A 1 89 ? -1.054 -6.409 -5.717 1.00 97.12 89 ARG A O 1
ATOM 666 N N . GLN A 1 90 ? -0.838 -5.122 -7.547 1.00 94.56 90 GLN A N 1
ATOM 667 C CA . GLN A 1 90 ? -2.135 -5.467 -8.141 1.00 94.56 90 GLN A CA 1
ATOM 668 C C . GLN A 1 90 ? -2.389 -6.978 -8.210 1.00 94.56 90 GLN A C 1
ATOM 670 O O . GLN A 1 90 ? -3.503 -7.426 -7.960 1.00 94.56 90 GLN A O 1
ATOM 675 N N . VAL A 1 91 ? -1.356 -7.763 -8.530 1.00 95.88 91 VAL A N 1
ATOM 676 C CA . VAL A 1 91 ? -1.476 -9.226 -8.624 1.00 95.88 91 VAL A CA 1
ATOM 677 C C . VAL A 1 91 ? -1.740 -9.885 -7.270 1.00 95.88 91 VAL A C 1
ATOM 679 O O . VAL A 1 91 ? -2.445 -10.886 -7.220 1.00 95.88 91 VAL A O 1
ATOM 682 N N . ASP A 1 92 ? -1.230 -9.310 -6.180 1.00 96.94 92 ASP A N 1
ATOM 683 C CA . ASP A 1 92 ? -1.393 -9.868 -4.836 1.00 96.94 92 ASP A CA 1
ATOM 684 C C . ASP A 1 92 ? -2.732 -9.429 -4.223 1.00 96.94 92 ASP A C 1
ATOM 686 O O . ASP A 1 92 ? -3.411 -10.206 -3.558 1.00 96.94 92 ASP A O 1
ATOM 690 N N . THR A 1 93 ? -3.158 -8.189 -4.487 1.00 97.06 93 THR A N 1
ATOM 691 C CA . THR A 1 93 ? -4.392 -7.616 -3.924 1.00 97.06 93 THR A CA 1
ATOM 692 C C . THR A 1 93 ? -5.649 -7.958 -4.722 1.00 97.06 93 THR A C 1
ATOM 694 O O . THR A 1 93 ? -6.758 -7.691 -4.258 1.00 97.06 93 THR A O 1
ATOM 697 N N . ALA A 1 94 ? -5.517 -8.592 -5.892 1.00 96.00 94 ALA A N 1
ATOM 698 C CA . ALA A 1 94 ? -6.647 -8.968 -6.742 1.00 96.00 94 ALA A CA 1
ATOM 699 C C . ALA A 1 9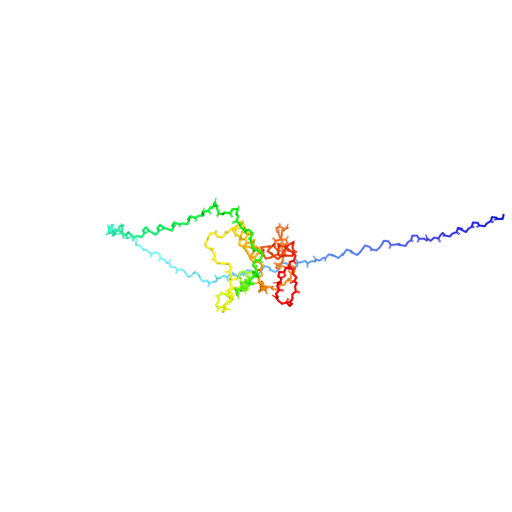4 ? -7.686 -9.830 -6.004 1.00 96.00 94 ALA A C 1
ATOM 701 O O . ALA A 1 94 ? -8.886 -9.595 -6.143 1.00 96.00 94 ALA A O 1
ATOM 702 N N . VAL A 1 95 ? -7.237 -10.778 -5.174 1.00 96.25 95 VAL A N 1
ATOM 703 C CA . VAL A 1 95 ? -8.125 -11.655 -4.390 1.00 96.25 95 VAL A CA 1
ATOM 704 C C . VAL A 1 95 ? -8.877 -10.908 -3.288 1.00 96.25 95 VAL A C 1
ATOM 706 O O . VAL A 1 95 ? -9.967 -11.320 -2.902 1.00 96.25 95 VAL A O 1
ATOM 709 N N . ALA A 1 96 ? -8.334 -9.787 -2.807 1.00 96.44 96 ALA A N 1
ATOM 710 C CA . ALA A 1 96 ? -8.943 -9.005 -1.737 1.00 96.44 96 ALA A CA 1
ATOM 711 C C . ALA A 1 96 ? -10.139 -8.168 -2.213 1.00 96.44 96 ALA A C 1
ATOM 713 O O . ALA A 1 96 ? -10.929 -7.707 -1.390 1.00 96.44 96 ALA A O 1
ATOM 714 N N . LYS A 1 97 ? -10.332 -8.012 -3.532 1.00 95.25 97 LYS A N 1
ATOM 715 C CA . LYS A 1 97 ? -11.500 -7.317 -4.099 1.00 95.25 97 LYS A CA 1
ATOM 716 C C . LYS A 1 97 ? -12.828 -7.969 -3.705 1.00 95.25 97 LYS A C 1
ATOM 718 O O . LYS A 1 97 ? -13.841 -7.282 -3.632 1.00 95.25 97 LYS A O 1
ATOM 723 N N . SER A 1 98 ? -12.833 -9.280 -3.457 1.00 96.00 98 SER A N 1
ATOM 724 C CA . SER A 1 98 ? -14.027 -10.027 -3.049 1.00 96.00 98 SER A CA 1
ATOM 725 C C . SER A 1 98 ? -14.152 -10.210 -1.535 1.00 96.00 98 SER A C 1
ATOM 727 O O . SER A 1 98 ? -15.088 -10.868 -1.083 1.00 96.00 98 SER A O 1
ATOM 729 N N . TRP A 1 99 ? -13.220 -9.688 -0.732 1.00 96.50 99 TRP A N 1
ATOM 730 C CA . TRP A 1 99 ? -13.267 -9.862 0.718 1.00 96.50 99 TRP A CA 1
ATOM 731 C C . TRP A 1 99 ? -14.276 -8.891 1.351 1.00 96.50 99 TRP A C 1
ATOM 733 O O . TRP A 1 99 ? -14.201 -7.682 1.114 1.00 96.50 99 TRP A O 1
ATOM 743 N N . PRO A 1 100 ? -15.209 -9.373 2.195 1.00 95.69 100 PRO A N 1
ATOM 744 C CA . PRO A 1 100 ? -16.147 -8.502 2.895 1.00 95.69 100 PRO A CA 1
ATOM 745 C C . PRO A 1 100 ? -15.421 -7.444 3.736 1.00 95.69 100 PRO A C 1
ATOM 747 O O . PRO A 1 100 ? -14.465 -7.752 4.448 1.00 95.69 100 PRO A O 1
ATOM 750 N N . GLY A 1 101 ? -15.868 -6.190 3.641 1.00 95.00 101 GLY A N 1
ATOM 751 C CA . GLY A 1 101 ? -15.299 -5.068 4.397 1.00 95.00 101 GLY A CA 1
ATOM 752 C C . GLY A 1 101 ? -13.907 -4.612 3.946 1.00 95.00 101 GLY A C 1
ATOM 753 O O . GLY A 1 101 ? -13.327 -3.758 4.609 1.00 95.00 101 GLY A O 1
ATOM 754 N N . HIS A 1 102 ? -13.369 -5.143 2.842 1.00 97.00 102 HIS A N 1
ATOM 755 C CA . HIS A 1 102 ? -12.077 -4.722 2.304 1.00 97.00 102 HIS A CA 1
ATOM 756 C C . HIS A 1 102 ? -12.247 -3.820 1.079 1.00 97.00 102 HIS A C 1
ATOM 758 O O . HIS A 1 102 ? -13.143 -4.013 0.255 1.00 97.00 102 HIS A O 1
ATOM 764 N N . LYS A 1 103 ? -11.382 -2.812 0.960 1.00 97.44 103 LYS A N 1
ATOM 765 C CA . LYS A 1 103 ? -11.371 -1.854 -0.150 1.00 97.44 103 LYS A CA 1
ATOM 766 C C . LYS A 1 103 ? -10.002 -1.863 -0.820 1.00 97.44 103 LYS A C 1
ATOM 768 O O . LYS A 1 103 ? -9.005 -1.498 -0.204 1.00 97.44 103 LYS A O 1
ATOM 773 N N . VAL A 1 104 ? -9.967 -2.251 -2.090 1.00 97.62 104 VAL A N 1
ATOM 774 C CA . VAL A 1 104 ? -8.778 -2.183 -2.953 1.00 97.62 104 VAL A CA 1
ATOM 775 C C . VAL A 1 104 ? -8.969 -1.017 -3.919 1.00 97.62 104 VAL A C 1
ATOM 777 O O . VAL A 1 104 ? -10.083 -0.798 -4.399 1.00 97.62 104 VAL A O 1
ATOM 780 N N . LEU A 1 105 ? -7.906 -0.271 -4.222 1.00 96.94 105 LEU A N 1
ATOM 781 C CA . LEU A 1 105 ? -7.967 0.761 -5.253 1.00 96.94 105 LEU A CA 1
ATOM 782 C C . LEU A 1 105 ? -8.253 0.128 -6.624 1.00 96.94 105 LEU A C 1
ATOM 784 O O . LEU A 1 105 ? -7.430 -0.612 -7.161 1.00 96.94 105 LEU A O 1
ATOM 788 N N . ASP A 1 106 ? -9.409 0.452 -7.200 1.00 95.62 106 ASP A N 1
ATOM 789 C CA . ASP A 1 106 ? -9.829 -0.019 -8.520 1.00 95.62 106 ASP A CA 1
ATOM 790 C C . ASP A 1 106 ? -10.438 1.141 -9.312 1.00 95.62 106 ASP A C 1
ATOM 792 O O . ASP A 1 106 ? -11.621 1.455 -9.193 1.00 95.62 106 ASP A O 1
ATOM 796 N N . ILE A 1 107 ? -9.593 1.854 -10.059 1.00 94.56 107 ILE A N 1
ATOM 797 C CA . ILE A 1 107 ? -9.988 3.049 -10.812 1.00 94.56 107 ILE A CA 1
ATOM 798 C C . ILE A 1 107 ? -9.538 2.959 -12.268 1.00 94.56 107 ILE A C 1
ATOM 800 O O . ILE A 1 107 ? -8.401 2.598 -12.573 1.00 94.56 107 ILE A O 1
ATOM 804 N N . SER A 1 108 ? -10.416 3.367 -13.184 1.00 95.44 108 SER A N 1
ATOM 805 C CA . SER A 1 108 ? -10.055 3.570 -14.590 1.00 95.44 108 SER A CA 1
ATOM 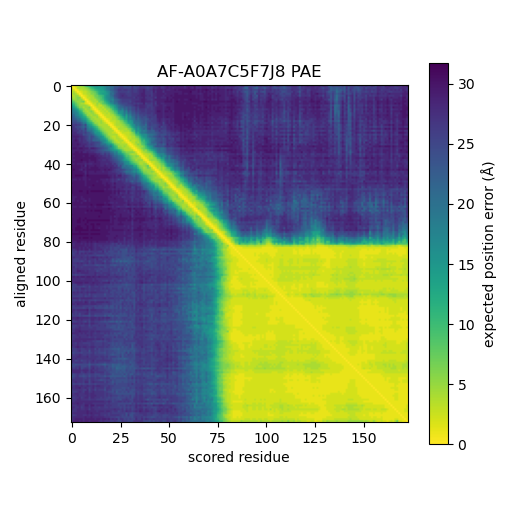806 C C . SER A 1 108 ? -9.083 4.747 -14.741 1.00 95.44 108 SER A C 1
ATOM 808 O O . SER A 1 108 ? -9.201 5.746 -14.021 1.00 95.44 108 SER A O 1
ATOM 810 N N . ASN A 1 109 ? -8.179 4.684 -15.726 1.00 95.31 109 ASN A N 1
ATOM 811 C CA . ASN A 1 109 ? -7.176 5.729 -15.985 1.00 95.31 109 ASN A CA 1
ATOM 812 C C . ASN A 1 109 ? -6.328 6.025 -14.739 1.00 95.31 109 ASN A C 1
ATOM 814 O O . ASN A 1 109 ? -6.241 7.176 -14.287 1.00 95.31 109 ASN A O 1
ATOM 818 N N . TRP A 1 110 ? -5.792 4.962 -14.138 1.00 96.62 110 TRP A N 1
ATOM 819 C CA . TRP A 1 110 ? -4.936 5.038 -12.962 1.00 96.62 110 TRP A CA 1
ATOM 820 C C . TRP A 1 110 ? -3.698 5.899 -13.246 1.00 96.62 110 TRP A C 1
ATOM 822 O O . TRP A 1 110 ? -3.090 5.813 -14.313 1.00 96.62 110 TRP A O 1
ATOM 832 N N . THR A 1 111 ? -3.326 6.733 -12.276 1.00 97.81 111 THR A N 1
ATOM 833 C CA . THR A 1 111 ? -2.097 7.531 -12.299 1.00 97.81 111 THR A CA 1
ATOM 834 C C . THR A 1 111 ? -1.493 7.567 -10.900 1.00 97.81 111 THR A C 1
ATOM 836 O O . THR A 1 111 ? -2.204 7.387 -9.909 1.00 97.81 111 THR A O 1
ATOM 839 N N . LEU A 1 112 ? -0.198 7.881 -10.806 1.00 97.06 112 LEU A N 1
ATOM 840 C CA . LEU A 1 112 ? 0.480 8.047 -9.517 1.00 97.06 112 LEU A CA 1
ATOM 841 C C . LEU A 1 112 ? -0.201 9.096 -8.627 1.00 97.06 112 LEU A C 1
ATOM 843 O O . LEU A 1 112 ? -0.414 8.836 -7.452 1.00 97.06 112 LEU A O 1
ATOM 847 N N . ALA A 1 113 ? -0.614 10.235 -9.189 1.00 97.56 113 ALA A N 1
ATOM 848 C CA . ALA A 1 113 ? -1.281 11.288 -8.424 1.00 97.56 113 ALA A CA 1
ATOM 849 C C . ALA A 1 113 ? -2.637 10.836 -7.849 1.00 97.56 113 ALA A C 1
ATOM 851 O O . ALA A 1 113 ? -2.970 11.165 -6.713 1.00 97.56 113 ALA A O 1
ATOM 852 N N . LYS A 1 114 ? -3.417 10.049 -8.608 1.00 97.81 114 LYS A N 1
ATOM 853 C CA . LYS A 1 114 ? -4.678 9.479 -8.105 1.00 97.81 114 LYS A CA 1
ATOM 854 C C . LYS A 1 114 ? -4.433 8.447 -7.006 1.00 97.81 114 LYS A C 1
ATOM 856 O O . LYS A 1 114 ? -5.215 8.372 -6.064 1.00 97.81 114 LYS A O 1
ATOM 861 N N . ASN A 1 115 ? -3.346 7.687 -7.118 1.00 98.00 115 ASN A N 1
ATOM 862 C CA . ASN A 1 115 ? -2.917 6.752 -6.088 1.00 98.00 115 ASN A CA 1
ATOM 863 C C . ASN A 1 115 ? -2.626 7.467 -4.764 1.00 98.00 115 ASN A C 1
ATOM 865 O O . ASN A 1 115 ? -3.120 7.055 -3.722 1.00 98.00 115 ASN A O 1
ATOM 869 N N . ASP A 1 116 ? -1.885 8.575 -4.808 1.00 98.06 116 ASP A N 1
ATOM 870 C CA . ASP A 1 116 ? -1.563 9.346 -3.599 1.00 98.06 116 ASP A CA 1
ATOM 871 C C . ASP A 1 116 ? -2.779 10.013 -2.992 1.00 98.06 116 ASP A C 1
ATOM 873 O O . ASP A 1 116 ? -2.929 10.021 -1.778 1.00 98.06 116 ASP A O 1
ATOM 877 N N . ALA A 1 117 ? -3.666 10.556 -3.827 1.00 97.94 117 ALA A N 1
ATOM 878 C CA . ALA A 1 117 ? -4.914 11.131 -3.347 1.00 97.94 117 ALA A CA 1
ATOM 879 C C . ALA A 1 117 ? -5.762 10.075 -2.618 1.00 97.94 117 ALA A C 1
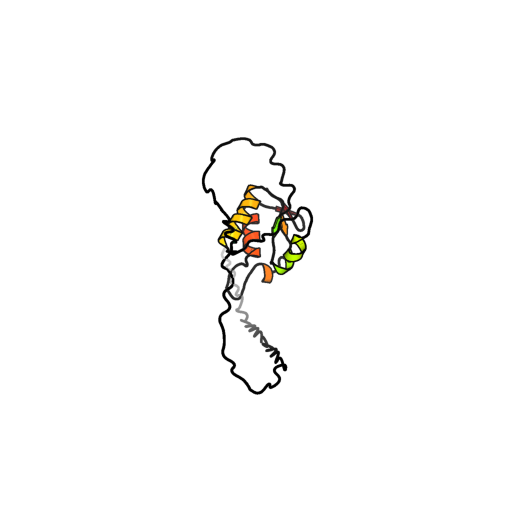ATOM 881 O O . ALA A 1 117 ? -6.341 10.363 -1.572 1.00 97.94 117 ALA A O 1
ATOM 882 N N . TRP A 1 118 ? -5.788 8.840 -3.131 1.00 98.06 118 TRP A N 1
ATOM 883 C CA . TRP A 1 118 ? -6.459 7.723 -2.471 1.00 98.06 118 TRP A CA 1
ATOM 884 C C . TRP A 1 118 ? -5.792 7.352 -1.139 1.00 98.06 118 TRP A C 1
ATOM 886 O O . TRP A 1 118 ? -6.483 7.302 -0.124 1.00 98.06 118 TRP A O 1
ATOM 896 N N . VAL A 1 119 ? -4.462 7.191 -1.102 1.00 98.38 119 VAL A N 1
ATOM 897 C CA . VAL A 1 119 ? -3.703 6.934 0.141 1.00 98.38 119 VAL A CA 1
ATOM 898 C C . VAL A 1 119 ? -3.919 8.040 1.170 1.00 98.38 119 VAL A C 1
ATOM 900 O O . VAL A 1 119 ? -4.211 7.761 2.332 1.00 98.38 119 VAL A O 1
ATOM 903 N N . LYS A 1 120 ? -3.843 9.302 0.745 1.00 97.75 120 LYS A N 1
ATOM 904 C CA . LYS A 1 120 ? -4.106 10.454 1.602 1.00 97.75 120 LYS A CA 1
ATOM 905 C C . LYS A 1 120 ? -5.518 10.396 2.186 1.00 97.75 120 LYS A C 1
ATOM 907 O O . LYS A 1 120 ? -5.676 10.626 3.379 1.00 97.75 120 LYS A O 1
ATOM 912 N N . GLY A 1 121 ? -6.523 10.036 1.387 1.00 96.44 121 GLY A N 1
ATOM 913 C CA . GLY A 1 121 ? -7.892 9.852 1.870 1.00 96.44 121 GLY A CA 1
ATOM 914 C C . GLY A 1 121 ? -8.001 8.795 2.975 1.00 96.44 121 GLY A C 1
ATOM 915 O O . GLY A 1 121 ? -8.700 9.016 3.960 1.00 96.44 121 GLY A O 1
ATOM 916 N N . ILE A 1 122 ? -7.266 7.684 2.861 1.00 97.25 122 ILE A N 1
ATOM 917 C CA . ILE A 1 122 ? -7.200 6.637 3.898 1.00 97.25 122 ILE A CA 1
ATOM 918 C C . ILE A 1 122 ? -6.554 7.183 5.179 1.00 97.25 122 ILE A C 1
ATOM 920 O O . ILE A 1 122 ? -7.063 6.960 6.280 1.00 97.25 122 ILE A O 1
ATOM 924 N N . ILE A 1 123 ? -5.447 7.920 5.037 1.00 96.69 123 ILE A N 1
ATOM 925 C CA . ILE A 1 123 ? -4.732 8.551 6.153 1.00 96.69 123 ILE A CA 1
ATOM 926 C C . ILE A 1 123 ? -5.638 9.544 6.884 1.00 96.69 123 ILE A C 1
ATOM 928 O O . ILE A 1 123 ? -5.757 9.466 8.107 1.00 96.69 123 ILE A O 1
ATOM 932 N N . ASP A 1 124 ? -6.308 10.427 6.141 1.00 94.94 124 ASP A N 1
ATOM 933 C CA . ASP A 1 124 ? -7.216 11.445 6.675 1.00 94.94 124 ASP A CA 1
ATOM 934 C C . ASP A 1 124 ? -8.391 10.803 7.438 1.00 94.94 124 ASP A C 1
ATOM 936 O O . ASP A 1 124 ? -8.810 11.306 8.480 1.00 94.94 124 ASP A O 1
ATOM 940 N N . GLN A 1 125 ? -8.876 9.648 6.970 1.00 94.50 125 GLN A N 1
ATOM 941 C CA . GLN A 1 125 ? -9.924 8.858 7.628 1.00 94.50 125 GLN A CA 1
ATOM 942 C C . GLN A 1 125 ? -9.429 8.052 8.838 1.00 94.50 125 GLN A C 1
ATOM 944 O O . GLN A 1 125 ? -10.248 7.465 9.548 1.00 94.50 125 GLN A O 1
ATOM 949 N N . ARG A 1 126 ? -8.110 7.998 9.083 1.00 95.50 126 ARG A N 1
ATOM 950 C CA . ARG A 1 126 ? -7.482 7.142 10.106 1.00 95.50 126 ARG A CA 1
ATOM 951 C C . ARG A 1 126 ? -7.951 5.689 10.007 1.00 95.50 126 ARG A C 1
ATOM 953 O O . ARG A 1 126 ? -8.263 5.048 11.011 1.00 95.50 126 ARG A O 1
ATOM 960 N N . ALA A 1 127 ? -8.067 5.185 8.786 1.00 95.81 127 ALA A N 1
ATOM 961 C CA . ALA A 1 127 ? -8.596 3.853 8.547 1.00 95.81 127 ALA A CA 1
ATOM 962 C C . ALA A 1 127 ? -7.541 2.769 8.802 1.00 95.81 127 ALA A C 1
ATOM 964 O O . ALA A 1 127 ? -6.343 2.998 8.672 1.00 95.81 127 ALA A O 1
ATOM 965 N N . LYS A 1 128 ? -7.979 1.551 9.136 1.00 97.19 128 LYS A N 1
ATOM 966 C CA . LYS A 1 128 ? -7.070 0.400 9.219 1.00 97.19 128 LYS A CA 1
ATOM 967 C C . LYS A 1 128 ? -6.649 -0.020 7.813 1.00 97.19 128 LYS A C 1
ATOM 969 O O . LYS A 1 128 ? -7.491 -0.121 6.920 1.00 97.19 128 LYS A O 1
ATOM 974 N N . VAL A 1 129 ? -5.369 -0.336 7.646 1.00 98.25 129 VAL A N 1
ATOM 975 C CA . VAL A 1 129 ? -4.823 -0.790 6.364 1.00 98.25 129 VAL A CA 1
ATOM 976 C C . VAL A 1 129 ? -4.278 -2.202 6.501 1.00 98.25 129 VAL A C 1
ATOM 978 O O . VAL A 1 129 ? -3.570 -2.495 7.456 1.00 98.25 129 VAL A O 1
ATOM 981 N N . TYR A 1 130 ? -4.612 -3.077 5.563 1.00 98.31 130 TYR A N 1
ATOM 982 C CA . TYR A 1 130 ? -4.063 -4.418 5.417 1.00 98.31 130 TYR A CA 1
ATOM 983 C C . TYR A 1 130 ? -2.991 -4.430 4.324 1.00 98.31 130 TYR A C 1
ATOM 985 O O . TYR A 1 130 ? -3.182 -3.873 3.239 1.00 98.31 130 TYR A O 1
ATOM 993 N N . ILE A 1 131 ? -1.868 -5.078 4.611 1.00 98.38 131 ILE A N 1
ATOM 994 C CA . ILE A 1 131 ? -0.742 -5.218 3.696 1.00 98.38 131 ILE A CA 1
ATOM 995 C C . ILE A 1 131 ? -0.903 -6.538 2.939 1.00 98.38 131 ILE A C 1
ATOM 997 O O . ILE A 1 131 ? -0.635 -7.612 3.468 1.00 98.38 131 ILE A O 1
ATOM 1001 N N . GLY A 1 132 ? -1.351 -6.453 1.686 1.00 97.62 132 GLY A N 1
ATOM 1002 C CA . GLY A 1 132 ? -1.630 -7.617 0.842 1.00 97.62 132 GLY A CA 1
ATOM 1003 C C . GLY A 1 132 ? -0.422 -8.165 0.081 1.00 97.62 132 GLY A C 1
ATOM 1004 O O . GLY A 1 132 ? -0.528 -9.217 -0.540 1.00 97.62 132 GLY A O 1
ATOM 1005 N N . SER A 1 133 ? 0.722 -7.477 0.111 1.00 97.75 133 SER A N 1
ATOM 1006 C CA . SER A 1 133 ? 1.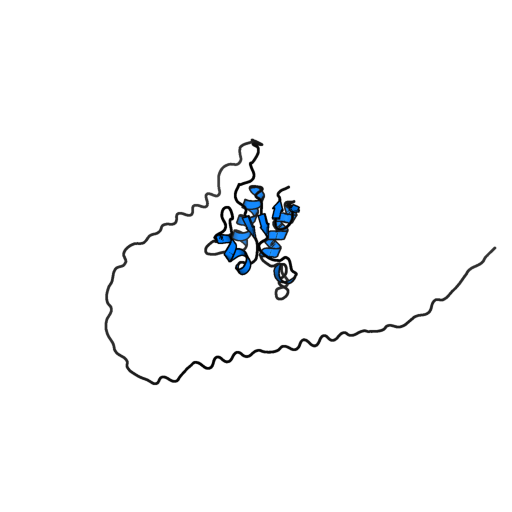948 -7.902 -0.572 1.00 97.75 133 SER A CA 1
ATOM 1007 C C . SER A 1 133 ? 3.091 -8.152 0.404 1.00 97.75 133 SER A C 1
ATOM 1009 O O . SER A 1 133 ? 3.257 -7.386 1.351 1.00 97.75 133 SER A O 1
ATOM 1011 N N . PRO A 1 134 ? 3.958 -9.146 0.143 1.00 97.31 134 PRO A N 1
ATOM 1012 C CA . PRO A 1 134 ? 5.150 -9.347 0.952 1.00 97.31 134 PRO A CA 1
ATOM 1013 C C . PRO A 1 134 ? 6.105 -8.155 0.808 1.00 97.31 134 PRO A C 1
ATOM 1015 O O . PRO A 1 134 ? 6.312 -7.640 -0.292 1.00 97.31 134 PRO A O 1
ATOM 1018 N N . GLU A 1 135 ? 6.738 -7.744 1.902 1.00 97.44 135 GLU A N 1
ATOM 1019 C CA . GLU A 1 135 ? 7.706 -6.640 1.945 1.00 97.44 135 GLU A CA 1
ATOM 1020 C C . GLU A 1 135 ? 9.127 -7.130 1.704 1.00 97.44 135 GLU A C 1
ATOM 1022 O O . GLU A 1 135 ? 9.968 -7.233 2.593 1.00 97.44 135 GLU A O 1
ATOM 1027 N N . THR A 1 136 ? 9.391 -7.456 0.449 1.00 98.06 136 THR A N 1
ATOM 1028 C CA . THR A 1 136 ? 10.724 -7.815 -0.022 1.00 98.06 136 THR A CA 1
ATOM 1029 C C . THR A 1 136 ? 11.356 -6.629 -0.737 1.00 98.06 136 THR A C 1
ATOM 1031 O O . THR A 1 136 ? 10.672 -5.723 -1.217 1.00 98.06 136 THR A O 1
ATOM 1034 N N . ARG A 1 137 ? 12.681 -6.651 -0.904 1.00 96.88 137 ARG A N 1
ATOM 1035 C CA . ARG A 1 137 ? 13.381 -5.612 -1.673 1.00 96.88 137 ARG A CA 1
ATOM 1036 C C 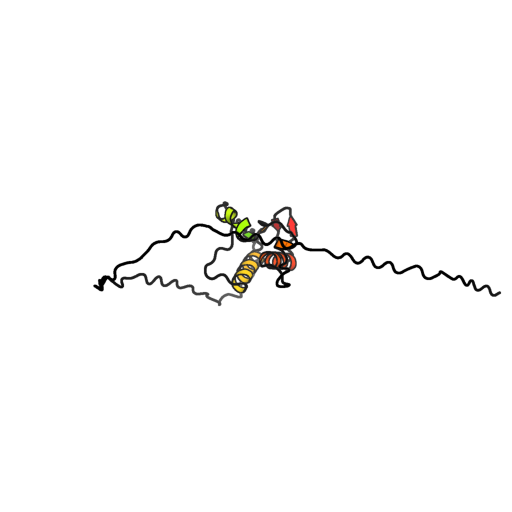. ARG A 1 137 ? 12.797 -5.430 -3.078 1.00 96.88 137 ARG A C 1
ATOM 1038 O O . ARG A 1 137 ? 12.665 -4.299 -3.524 1.00 96.88 137 ARG A O 1
ATOM 1045 N N . ALA A 1 138 ? 12.421 -6.520 -3.745 1.00 96.50 138 ALA A N 1
ATOM 1046 C CA . ALA A 1 138 ? 11.875 -6.486 -5.101 1.00 96.50 138 ALA A CA 1
ATOM 1047 C C . ALA A 1 138 ? 10.456 -5.898 -5.177 1.00 96.50 138 ALA A C 1
ATOM 1049 O O . ALA A 1 138 ? 10.061 -5.381 -6.218 1.00 96.50 138 ALA A O 1
ATOM 1050 N N . THR A 1 139 ? 9.674 -5.981 -4.098 1.00 97.31 139 THR A N 1
ATOM 1051 C CA . THR A 1 139 ? 8.315 -5.423 -4.059 1.00 97.31 139 THR A CA 1
ATOM 1052 C C . THR A 1 139 ? 8.293 -3.971 -3.603 1.00 97.31 139 THR A C 1
ATOM 1054 O O . THR A 1 139 ? 7.355 -3.262 -3.956 1.00 97.31 139 THR A O 1
ATOM 1057 N N . LEU A 1 140 ? 9.320 -3.511 -2.882 1.00 98.00 140 LEU A N 1
ATOM 1058 C CA . LEU A 1 140 ? 9.446 -2.134 -2.390 1.00 98.00 140 LEU A CA 1
ATOM 1059 C C . LEU A 1 140 ? 10.295 -1.231 -3.301 1.00 98.00 140 LEU A C 1
ATOM 1061 O O . LEU A 1 140 ? 10.043 -0.028 -3.382 1.00 98.00 140 LEU A O 1
ATOM 1065 N N . TRP A 1 141 ? 11.278 -1.793 -4.009 1.00 97.94 141 TRP A N 1
ATOM 1066 C CA . TRP A 1 141 ? 12.235 -1.042 -4.822 1.00 97.94 141 TRP A CA 1
ATOM 1067 C C . TRP A 1 141 ? 12.383 -1.613 -6.235 1.00 97.94 141 TRP A C 1
ATOM 1069 O O . TRP A 1 141 ? 12.688 -2.790 -6.423 1.00 97.94 141 TRP A O 1
ATOM 1079 N N . ASP A 1 142 ? 12.231 -0.746 -7.233 1.00 97.19 142 ASP A N 1
ATOM 1080 C CA . ASP A 1 142 ? 12.502 -1.031 -8.638 1.00 97.19 142 ASP A CA 1
ATOM 1081 C C . ASP A 1 142 ? 13.963 -0.679 -8.950 1.00 97.19 142 ASP A C 1
ATOM 1083 O O . ASP A 1 142 ? 14.322 0.474 -9.208 1.00 97.19 142 ASP A O 1
ATOM 1087 N N . ALA A 1 143 ? 14.822 -1.699 -8.903 1.00 97.19 143 ALA A N 1
ATOM 1088 C CA . ALA A 1 143 ? 16.255 -1.542 -9.131 1.00 97.19 143 ALA A CA 1
ATOM 1089 C C . ALA A 1 143 ? 16.602 -1.127 -10.569 1.00 97.19 143 ALA A C 1
ATOM 1091 O O . ALA A 1 143 ? 17.624 -0.480 -10.768 1.00 97.19 143 ALA A O 1
ATOM 1092 N N . ALA A 1 144 ? 15.771 -1.471 -11.558 1.00 97.31 144 ALA A N 1
ATOM 1093 C CA . ALA A 1 144 ? 16.046 -1.161 -12.959 1.00 97.31 144 ALA A CA 1
ATOM 1094 C C . ALA A 1 144 ? 15.878 0.336 -13.252 1.00 97.31 144 ALA A C 1
ATOM 1096 O O . ALA A 1 144 ? 16.629 0.903 -14.040 1.00 97.31 144 ALA A O 1
ATOM 1097 N N . ASN A 1 145 ? 14.912 0.975 -12.589 1.00 97.19 145 ASN A N 1
ATOM 1098 C CA . ASN A 1 145 ? 14.613 2.398 -12.756 1.00 97.19 145 ASN A CA 1
ATOM 1099 C C . ASN A 1 145 ? 15.098 3.263 -11.581 1.00 97.19 145 ASN A C 1
ATOM 1101 O O . ASN A 1 145 ? 14.781 4.450 -11.534 1.00 97.19 145 ASN A O 1
ATOM 1105 N N . SER A 1 146 ? 15.835 2.680 -10.628 1.00 97.38 146 SER A N 1
ATOM 1106 C CA . SER A 1 146 ? 16.360 3.357 -9.432 1.00 97.38 146 SER A CA 1
ATOM 1107 C C . SER A 1 146 ? 15.305 4.175 -8.676 1.00 97.38 146 SER A C 1
ATOM 1109 O O . SER A 1 146 ? 15.538 5.329 -8.314 1.00 97.38 146 SER A O 1
ATOM 1111 N N . ARG A 1 147 ? 14.127 3.586 -8.443 1.00 97.25 147 ARG A N 1
ATOM 1112 C CA . ARG A 1 147 ? 13.001 4.252 -7.768 1.00 97.25 147 ARG A CA 1
ATOM 1113 C C . ARG A 1 147 ? 12.207 3.290 -6.892 1.00 97.25 147 ARG A C 1
ATOM 1115 O O . ARG A 1 147 ? 12.218 2.082 -7.118 1.00 97.25 147 ARG A O 1
ATOM 1122 N N . SER A 1 148 ? 11.449 3.822 -5.936 1.00 97.62 148 SER A N 1
ATOM 1123 C CA . SER A 1 148 ? 10.474 3.025 -5.184 1.00 97.62 148 SER A CA 1
ATOM 1124 C C . SER A 1 148 ? 9.363 2.521 -6.103 1.00 97.62 148 SER A C 1
ATOM 1126 O O . SER A 1 148 ? 8.949 3.210 -7.041 1.00 97.62 148 SER A O 1
ATOM 1128 N N . THR A 1 149 ? 8.852 1.326 -5.822 1.00 98.25 149 THR A N 1
ATOM 1129 C CA . THR A 1 149 ? 7.624 0.841 -6.462 1.00 98.25 149 THR A CA 1
ATOM 1130 C C . THR A 1 149 ? 6.417 1.639 -5.958 1.00 98.25 149 THR A C 1
ATOM 1132 O O . THR A 1 149 ? 6.501 2.363 -4.964 1.00 98.25 149 THR A O 1
ATOM 1135 N N . VAL A 1 150 ? 5.263 1.480 -6.617 1.00 98.00 150 VAL A N 1
ATOM 1136 C CA . VAL A 1 150 ? 3.995 2.055 -6.133 1.00 98.00 150 VAL A CA 1
ATOM 1137 C C . VAL A 1 150 ? 3.708 1.587 -4.705 1.00 98.00 150 VAL A C 1
ATOM 1139 O O . VAL A 1 150 ? 3.507 2.420 -3.831 1.00 98.00 150 VAL A O 1
ATOM 1142 N N . PHE A 1 151 ? 3.808 0.282 -4.442 1.00 98.38 151 PHE A N 1
ATOM 1143 C CA . PHE A 1 151 ? 3.587 -0.278 -3.108 1.00 98.38 151 PHE A CA 1
ATOM 1144 C C . PHE A 1 151 ? 4.564 0.278 -2.059 1.00 98.38 151 PHE A C 1
ATOM 1146 O O . PHE A 1 151 ? 4.142 0.703 -0.987 1.00 98.38 151 PHE A O 1
ATOM 1153 N N . GLY A 1 152 ? 5.864 0.347 -2.372 1.00 98.25 152 GLY A N 1
ATOM 1154 C CA . GLY A 1 152 ? 6.849 0.919 -1.447 1.00 98.25 152 GLY A CA 1
ATOM 1155 C C . GLY A 1 152 ? 6.573 2.390 -1.130 1.00 98.25 152 GLY A C 1
ATOM 1156 O O . GLY A 1 152 ? 6.743 2.832 0.004 1.00 98.25 152 GLY A O 1
ATOM 1157 N N . ARG A 1 153 ? 6.081 3.141 -2.116 1.00 98.44 153 ARG A N 1
ATOM 1158 C CA . ARG A 1 153 ? 5.680 4.537 -1.951 1.00 98.44 153 ARG A CA 1
ATOM 1159 C C . ARG A 1 153 ? 4.417 4.703 -1.101 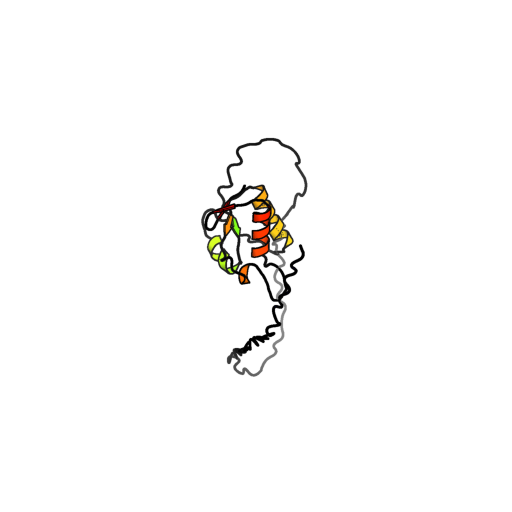1.00 98.44 153 ARG A C 1
ATOM 1161 O O . ARG A 1 153 ? 4.363 5.626 -0.296 1.00 98.44 153 ARG A O 1
ATOM 1168 N N . GLU A 1 154 ? 3.405 3.859 -1.282 1.00 98.50 154 GLU A N 1
ATOM 1169 C CA . GLU A 1 154 ? 2.194 3.849 -0.443 1.00 98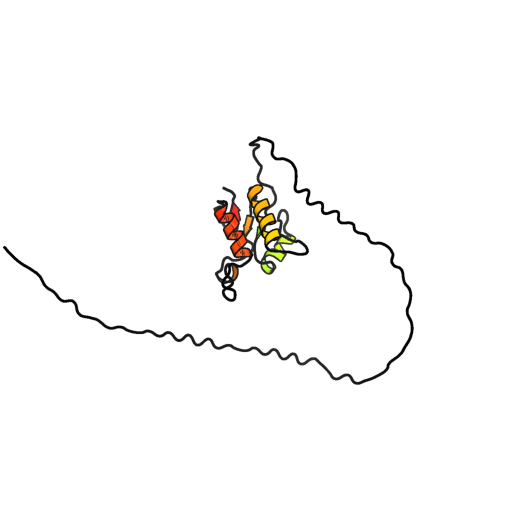.50 154 GLU A CA 1
ATOM 1170 C C . GLU A 1 154 ? 2.552 3.564 1.014 1.00 98.50 154 GLU A C 1
ATOM 1172 O O . GLU A 1 154 ? 2.159 4.308 1.909 1.00 98.50 154 GLU A O 1
ATOM 1177 N N . LEU A 1 155 ? 3.354 2.519 1.239 1.00 98.38 155 LEU A N 1
ATOM 1178 C CA . LEU A 1 155 ? 3.802 2.122 2.567 1.00 98.38 155 LEU A CA 1
ATOM 1179 C C . LEU A 1 155 ? 4.549 3.263 3.266 1.00 98.38 155 LEU A C 1
ATOM 1181 O O . LEU A 1 155 ? 4.242 3.574 4.414 1.00 98.38 155 LEU A O 1
ATOM 1185 N N . GLN A 1 156 ? 5.470 3.931 2.563 1.00 98.44 156 GLN A N 1
ATOM 1186 C CA . GLN A 1 156 ? 6.196 5.076 3.113 1.00 98.44 156 GLN A CA 1
ATOM 1187 C C . GLN A 1 156 ? 5.251 6.210 3.536 1.00 98.44 156 GLN A C 1
ATOM 1189 O O . GLN A 1 156 ? 5.414 6.742 4.626 1.00 98.44 156 GLN A O 1
ATOM 1194 N N . GLN A 1 157 ? 4.219 6.529 2.742 1.00 98.56 157 GLN A N 1
ATOM 1195 C CA . GLN A 1 157 ? 3.238 7.567 3.098 1.00 98.56 157 GLN A CA 1
ATOM 1196 C C . GLN A 1 157 ? 2.493 7.252 4.404 1.00 98.56 157 GLN A C 1
ATOM 1198 O O . GLN A 1 157 ? 2.276 8.152 5.215 1.00 98.56 157 GLN A O 1
ATOM 1203 N N . PHE A 1 158 ? 2.127 5.989 4.646 1.00 98.56 158 PHE A N 1
ATOM 1204 C CA . PHE A 1 158 ? 1.508 5.595 5.916 1.00 98.56 158 PHE A CA 1
ATOM 1205 C C . PHE A 1 158 ? 2.481 5.703 7.092 1.00 98.56 158 PHE A C 1
ATOM 1207 O O . PHE A 1 158 ? 2.109 6.213 8.151 1.00 98.56 158 PHE A O 1
ATOM 1214 N N . LEU A 1 159 ? 3.725 5.249 6.914 1.00 98.00 159 LEU A N 1
ATOM 1215 C CA . LEU A 1 159 ? 4.753 5.331 7.954 1.00 98.00 159 LEU A CA 1
ATOM 1216 C C . LEU A 1 159 ? 5.082 6.788 8.309 1.00 98.00 159 LEU A C 1
ATOM 1218 O O . LEU A 1 159 ? 5.142 7.126 9.490 1.00 98.00 159 LEU A O 1
ATOM 1222 N N . ASP A 1 160 ? 5.198 7.661 7.308 1.00 98.31 160 ASP A N 1
ATOM 1223 C CA . ASP A 1 160 ? 5.413 9.101 7.489 1.00 98.31 160 ASP A CA 1
ATOM 1224 C C . ASP A 1 160 ? 4.228 9.769 8.206 1.00 98.31 160 ASP A C 1
ATOM 1226 O O . ASP A 1 160 ? 4.413 10.692 8.998 1.00 98.31 160 ASP A O 1
ATOM 1230 N N . ALA A 1 161 ? 3.007 9.268 7.989 1.00 98.00 161 ALA A N 1
ATOM 1231 C CA . ALA A 1 161 ? 1.804 9.698 8.700 1.00 98.00 161 ALA A CA 1
ATOM 1232 C C . ALA A 1 161 ? 1.688 9.138 10.134 1.00 98.00 161 ALA A C 1
ATOM 1234 O O . ALA A 1 161 ? 0.701 9.407 10.822 1.00 98.00 161 ALA A O 1
ATOM 1235 N N . GLY A 1 162 ? 2.674 8.367 10.601 1.00 98.12 162 GLY A N 1
ATOM 1236 C CA . GLY A 1 162 ? 2.736 7.837 11.962 1.00 98.12 162 GLY A CA 1
ATOM 1237 C C . GLY A 1 162 ? 2.005 6.511 12.170 1.00 98.12 162 GLY A C 1
ATOM 1238 O O . GLY A 1 162 ? 1.824 6.102 13.319 1.00 98.12 162 GLY A O 1
ATOM 1239 N N . TYR A 1 163 ? 1.594 5.826 11.098 1.00 98.19 163 TYR A N 1
ATOM 1240 C CA . TYR A 1 163 ? 0.983 4.507 11.229 1.00 98.19 163 TYR A CA 1
ATOM 1241 C C . TYR A 1 163 ? 1.966 3.506 11.837 1.00 98.19 163 TYR A C 1
ATOM 1243 O O . TYR A 1 163 ? 3.158 3.487 11.522 1.00 98.19 163 TYR A O 1
ATOM 1251 N N . LYS A 1 164 ? 1.444 2.629 12.693 1.00 98.19 164 LYS A N 1
ATOM 1252 C CA . LYS A 1 164 ? 2.222 1.593 13.373 1.00 98.19 164 LYS A CA 1
ATOM 1253 C C . LYS A 1 164 ? 1.831 0.221 12.882 1.00 98.19 164 LYS A C 1
ATOM 1255 O O . LYS A 1 164 ? 0.662 -0.064 12.628 1.00 98.19 164 LYS A O 1
ATOM 1260 N N . ARG A 1 165 ? 2.820 -0.658 12.802 1.00 97.12 165 ARG A N 1
ATOM 1261 C CA . ARG A 1 165 ? 2.599 -2.024 12.359 1.00 97.12 165 ARG A CA 1
ATOM 1262 C C . ARG A 1 165 ? 2.059 -2.910 13.476 1.00 97.12 165 ARG A C 1
ATOM 1264 O O . ARG A 1 165 ? 2.581 -2.895 14.588 1.00 97.12 165 ARG A O 1
ATOM 1271 N N . ALA A 1 166 ? 1.065 -3.725 13.141 1.00 97.12 166 ALA A N 1
ATOM 1272 C CA . ALA A 1 166 ? 0.536 -4.791 13.979 1.00 97.12 166 ALA A CA 1
ATOM 1273 C C . ALA A 1 166 ? 0.219 -6.018 13.105 1.00 97.12 166 ALA A C 1
ATOM 1275 O O . ALA A 1 166 ? -0.851 -6.110 12.504 1.00 97.12 166 ALA A O 1
ATOM 1276 N N . GLY A 1 167 ? 1.175 -6.947 13.006 1.00 96.44 167 GLY A N 1
ATOM 1277 C CA . GLY A 1 167 ? 1.094 -8.082 12.079 1.00 96.44 167 GLY A CA 1
ATOM 1278 C C . GLY A 1 167 ? 1.052 -7.616 10.620 1.00 96.44 167 GLY A C 1
ATOM 1279 O O . GLY A 1 167 ? 1.902 -6.829 10.190 1.00 96.44 167 GLY A O 1
ATOM 1280 N N . ASP A 1 168 ? 0.027 -8.063 9.897 1.00 97.56 168 ASP A N 1
ATOM 1281 C CA . ASP A 1 168 ? -0.225 -7.707 8.492 1.00 97.56 168 ASP A CA 1
ATOM 1282 C C . ASP A 1 168 ? -1.014 -6.399 8.331 1.00 97.56 168 ASP A C 1
ATOM 1284 O O . ASP A 1 168 ? -1.469 -6.067 7.237 1.00 97.56 168 ASP A O 1
ATOM 1288 N N . TYR A 1 169 ? -1.200 -5.646 9.417 1.00 97.94 169 TYR A N 1
ATOM 1289 C CA . TYR A 1 169 ? -1.946 -4.395 9.408 1.00 97.94 169 TYR A CA 1
ATOM 1290 C C . TYR A 1 169 ? -1.073 -3.192 9.762 1.00 97.94 169 TYR A C 1
ATOM 1292 O O . TYR A 1 169 ? -0.154 -3.275 10.583 1.00 97.94 169 TYR A O 1
ATOM 1300 N N . LEU A 1 170 ? -1.436 -2.044 9.195 1.00 98.12 170 LEU A N 1
ATOM 1301 C CA . LEU A 1 170 ? -1.042 -0.724 9.665 1.00 98.12 170 LEU A CA 1
ATOM 1302 C C . LEU A 1 170 ? -2.220 -0.106 10.419 1.00 98.12 170 LEU A C 1
ATOM 1304 O O . LEU A 1 170 ? -3.349 -0.039 9.920 1.00 98.12 170 LEU A O 1
ATOM 1308 N N . LEU A 1 171 ? -1.939 0.333 11.639 1.00 96.69 171 LEU A N 1
ATOM 1309 C CA . LEU A 1 171 ? -2.884 0.992 12.523 1.00 96.69 171 LEU A CA 1
ATOM 1310 C C . LEU A 1 171 ? -2.590 2.494 12.552 1.00 96.69 171 LEU A C 1
ATOM 1312 O O . LEU A 1 171 ? -1.414 2.865 12.610 1.00 96.69 171 LEU A O 1
ATOM 1316 N N . PRO A 1 172 ? -3.626 3.347 12.525 1.00 96.25 172 PRO A N 1
ATOM 1317 C CA . PRO A 1 172 ? -3.452 4.792 12.626 1.00 96.25 172 PRO A CA 1
ATOM 1318 C C . PRO A 1 172 ? -2.825 5.190 13.981 1.00 96.25 172 PRO A C 1
ATOM 1320 O O . PRO A 1 172 ? -2.942 4.426 14.947 1.00 96.25 172 PRO A O 1
ATOM 1323 N N . PRO A 1 173 ? -2.164 6.361 14.056 1.00 93.56 173 PRO A N 1
ATOM 1324 C CA . PRO A 1 173 ? -1.563 6.884 15.285 1.00 93.56 173 PRO A CA 1
ATOM 1325 C C . PRO A 1 173 ? -2.578 7.279 16.367 1.00 93.56 173 PRO A C 1
ATOM 1327 O O . PRO A 1 173 ? -3.712 7.695 16.024 1.00 93.56 173 PRO A O 1
#

Radius of gyration: 30.11 Å; Cα contacts (8 Å, |Δi|>4): 141; chains: 1; bounding box: 90×48×87 Å

Foldseek 3Di:
DDDDDDDDDDDDDDDDPPPPPDDDPPPPPPDDPDDDDDDDDDDDDDDDDDDDPDDDPPVPPPPPPPDDDPDDDDPDVLPAQLAEEEFFDCVQCVVVVPPPRYHYDDDPPDDLVVLVVVLVVNLVSQHKYFYRYDPDCVRQADPVVGGGDSRVVSVVVLVVQVWDDDPRMTGHD

pLDDT: mean 76.41, std 22.3, range [39.41, 98.56]

Secondary structure (DSSP, 8-state):
---------------------------------------------------------------------------------SPEEEES-HHHHGGGGGSTTEEE---SS--HHHHHHHHHHHHHTT-EEEE-S---HHHHEETTTTEE-HHHHHHHHHHHTT-EEETTEEE--